Protein AF-A0A814L7H2-F1 (afdb_monomer)

Secondary structure (DSSP, 8-state):
---GGGHHHHHHHHHTSHHHHTT------S----GGGHHHHHHHHH----------HHHHHHHTTTS-HHHHHHHHHHHHHHHHH-TT-SSS-TTGGGGTS----HHHHHHHHT---

Nearest PDB structures (foldseek):
  3e5m-assembly1_A  TM=8.709E-01  e=2.197E-03  Homo sapiens
  2wmd-assembly1_A-2  TM=8.587E-01  e=2.061E-03  Homo sapiens
  2exx-assembly1_B  TM=8.496E-01  e=4.167E-03  Homo sapiens
  3dxf-assembly1_A  TM=8.361E-01  e=4.442E-03  Homo sapiens
  2vrb-assembly1_A-2  TM=7.418E-01  e=1.939E-01  Citrobacter sp. MY-5

pLDDT: mean 95.03, std 2.92, range [75.75, 97.94]

Sequence (117 aa):
MVDIEDTGPVVSKILEDPEKYVGKDICICGEAIRFGDIPKVFTKVTGVPATAKTLTEEEFRSRIQFLPKIAQDEIISMFKWFEEYGYYGKDKDWTSGQKLTALNTFEQWLKKTGWKG

Foldseek 3Di:
DFDPVLVVLLVVLCVVPVVVCPPHDAAHDLDDDDQQCVQVLVCVQQVDRDGDDDDDLVRVCVVVVVDDPVVSVVVVVQVVCCVVANDVGVPDDNCRSVVRDNTDDPNRVCNVVVDDD

Radius of gyration: 16.93 Å; Cα contacts (8 Å, |Δi|>4): 109; chains: 1; bounding box: 41×28×46 Å

Structure (mmCIF, N/CA/C/O backbone):
data_AF-A0A814L7H2-F1
#
_entry.id   AF-A0A814L7H2-F1
#
loop_
_atom_site.group_PDB
_atom_site.id
_atom_site.type_symbol
_atom_site.label_atom_id
_atom_site.label_alt_id
_atom_site.label_comp_id
_atom_site.label_asym_id
_atom_site.label_entity_id
_atom_site.label_seq_id
_atom_site.pdbx_PDB_ins_code
_atom_site.Cartn_x
_atom_site.Cartn_y
_atom_site.Cartn_z
_atom_site.occupancy
_atom_site.B_iso_or_equiv
_atom_site.auth_seq_id
_atom_site.auth_comp_id
_atom_site.auth_asym_id
_atom_site.auth_atom_id
_atom_site.pdbx_PDB_model_num
ATOM 1 N N . MET A 1 1 ? -1.324 1.795 0.091 1.00 89.25 1 MET A N 1
ATOM 2 C CA . MET A 1 1 ? -0.345 0.754 0.473 1.00 89.25 1 MET A CA 1
ATOM 3 C C . MET A 1 1 ? -0.484 0.482 1.958 1.00 89.25 1 MET A C 1
ATOM 5 O O . MET A 1 1 ? -0.902 1.374 2.692 1.00 89.25 1 MET A O 1
ATOM 9 N N . VAL A 1 2 ? -0.173 -0.736 2.389 1.00 93.75 2 VAL A N 1
ATOM 10 C CA . VAL A 1 2 ? -0.288 -1.165 3.786 1.00 93.75 2 VAL A CA 1
ATOM 11 C C . VAL A 1 2 ? 0.921 -2.024 4.156 1.00 93.75 2 VAL A C 1
ATOM 13 O O . VAL A 1 2 ? 1.303 -2.891 3.371 1.00 93.75 2 VAL A O 1
ATOM 16 N N . ASP A 1 3 ? 1.532 -1.761 5.315 1.00 96.00 3 ASP A N 1
ATOM 17 C CA . ASP A 1 3 ? 2.449 -2.701 5.968 1.00 96.00 3 ASP A CA 1
ATOM 18 C C . ASP A 1 3 ? 1.600 -3.767 6.664 1.00 96.00 3 ASP A C 1
ATOM 20 O O . ASP A 1 3 ? 0.709 -3.454 7.454 1.00 96.00 3 ASP A O 1
ATOM 24 N N . ILE A 1 4 ? 1.857 -5.036 6.352 1.00 95.31 4 ILE A N 1
ATOM 25 C CA . ILE A 1 4 ? 1.076 -6.149 6.889 1.00 95.31 4 ILE A CA 1
ATOM 26 C C . ILE A 1 4 ? 1.100 -6.179 8.423 1.00 95.31 4 ILE A C 1
ATOM 28 O O . ILE A 1 4 ? 0.090 -6.531 9.035 1.00 95.31 4 ILE A O 1
ATOM 32 N N . GLU A 1 5 ? 2.202 -5.741 9.043 1.00 96.19 5 GLU A N 1
ATOM 33 C CA . GLU A 1 5 ? 2.345 -5.704 10.500 1.00 96.19 5 GLU A CA 1
ATOM 34 C C . GLU A 1 5 ? 1.420 -4.681 11.172 1.00 96.19 5 GLU A C 1
ATOM 36 O O . GLU A 1 5 ? 1.090 -4.844 12.346 1.00 96.19 5 GLU A O 1
ATOM 41 N N . ASP A 1 6 ? 0.927 -3.680 10.440 1.00 96.62 6 ASP A N 1
ATOM 42 C CA . ASP A 1 6 ? -0.002 -2.690 10.991 1.00 96.62 6 ASP A CA 1
ATOM 43 C C . ASP A 1 6 ? -1.434 -3.233 11.137 1.00 96.62 6 ASP A C 1
ATOM 45 O O . ASP A 1 6 ? -2.254 -2.669 11.868 1.00 96.62 6 ASP A O 1
ATOM 49 N N . THR A 1 7 ? -1.748 -4.355 10.480 1.00 95.62 7 THR A N 1
ATOM 50 C CA . THR A 1 7 ? -3.080 -4.976 10.544 1.00 95.62 7 THR A CA 1
ATOM 51 C C . THR A 1 7 ? -3.425 -5.405 11.970 1.00 95.62 7 THR A C 1
ATOM 53 O O . THR A 1 7 ? -4.536 -5.165 12.439 1.00 95.62 7 THR A O 1
ATOM 56 N N . GLY A 1 8 ? -2.466 -6.005 12.683 1.00 96.31 8 GLY A N 1
ATOM 57 C CA . GLY A 1 8 ? -2.657 -6.484 14.055 1.00 96.31 8 GLY A CA 1
ATOM 58 C C . GLY A 1 8 ? -3.065 -5.368 15.027 1.00 96.31 8 GLY A C 1
ATOM 59 O O . GLY A 1 8 ? -4.117 -5.483 15.659 1.00 96.31 8 GLY A O 1
ATOM 60 N N . PRO A 1 9 ? -2.300 -4.265 15.120 1.00 96.31 9 PRO A N 1
ATOM 61 C CA . PRO A 1 9 ? -2.662 -3.099 15.922 1.00 96.31 9 PRO A CA 1
ATOM 62 C C . PRO A 1 9 ? -4.044 -2.513 1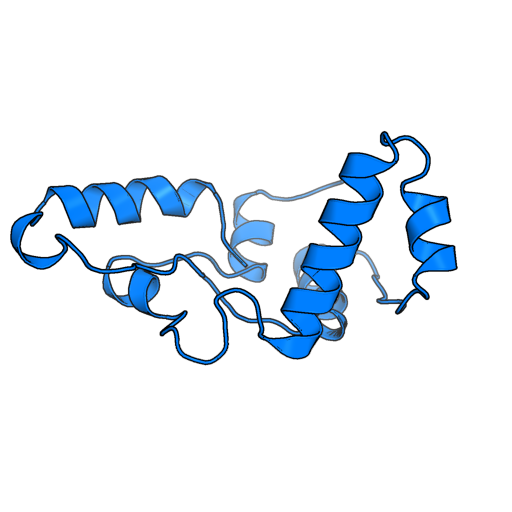5.600 1.00 96.31 9 PRO A C 1
ATOM 64 O O . PRO A 1 9 ? -4.790 -2.191 16.526 1.00 96.31 9 PRO A O 1
ATOM 67 N N . VAL A 1 10 ? -4.430 -2.415 14.320 1.00 96.75 10 VAL A N 1
ATOM 68 C CA . VAL A 1 10 ? -5.776 -1.939 13.941 1.00 96.75 10 VAL A CA 1
ATOM 69 C C . VAL A 1 10 ? -6.861 -2.874 14.469 1.00 96.75 10 VAL A C 1
ATOM 71 O O . VAL A 1 10 ? -7.818 -2.413 15.089 1.00 96.75 10 VAL A O 1
ATOM 74 N N . VAL A 1 11 ? -6.709 -4.185 14.263 1.00 96.69 11 VAL A N 1
ATOM 75 C CA . VAL A 1 11 ? -7.672 -5.182 14.753 1.00 96.69 11 VAL A CA 1
ATOM 76 C C . VAL A 1 11 ? -7.760 -5.144 16.279 1.00 96.69 11 VAL A C 1
ATOM 78 O O . VAL A 1 11 ? -8.862 -5.141 16.820 1.00 96.69 11 VAL A O 1
ATOM 81 N N . SER A 1 12 ? -6.629 -5.022 16.979 1.00 97.19 12 SER A N 1
ATOM 82 C CA . SER A 1 12 ? -6.608 -4.861 18.438 1.00 97.19 12 SER A CA 1
ATOM 83 C C . SER A 1 12 ? -7.438 -3.654 18.884 1.00 97.19 12 SER A C 1
ATOM 85 O O . SER A 1 12 ? -8.238 -3.772 19.806 1.00 97.19 12 SER A O 1
ATOM 87 N N . LYS A 1 13 ? -7.314 -2.508 18.199 1.00 96.75 13 LYS A N 1
ATOM 88 C CA . LYS A 1 13 ? -8.090 -1.296 18.511 1.00 96.75 13 LYS A CA 1
ATOM 89 C C . LYS A 1 13 ? -9.584 -1.435 18.242 1.00 96.75 13 LYS A C 1
ATOM 91 O O . LYS A 1 13 ? -10.379 -0.817 18.943 1.00 96.75 13 LYS A O 1
ATOM 96 N N . ILE A 1 14 ? -9.968 -2.240 17.255 1.00 96.75 14 ILE A N 1
ATOM 97 C CA . ILE A 1 14 ? -11.375 -2.572 17.001 1.00 96.75 14 ILE A CA 1
ATOM 98 C C . ILE A 1 14 ? -11.932 -3.437 18.139 1.00 96.75 14 ILE A C 1
ATOM 100 O O . ILE A 1 14 ? -13.043 -3.198 18.601 1.00 96.75 14 ILE A O 1
ATOM 104 N N . LEU A 1 15 ? -11.155 -4.414 18.613 1.00 97.19 15 LEU A N 1
ATOM 105 C CA . LEU A 1 15 ? -11.566 -5.336 19.676 1.00 97.19 15 LEU A CA 1
ATOM 106 C C . LEU A 1 15 ? -11.623 -4.692 21.070 1.00 97.19 15 LEU A C 1
ATOM 108 O O . LEU A 1 15 ? -12.343 -5.193 21.927 1.00 97.19 15 LEU A O 1
ATOM 112 N N . GLU A 1 16 ? -10.897 -3.595 21.302 1.00 97.44 16 GLU A N 1
ATOM 113 C CA . GLU A 1 16 ? -10.993 -2.797 22.537 1.00 97.44 16 GLU A CA 1
ATOM 114 C C . GLU A 1 16 ? -12.358 -2.091 22.690 1.00 97.44 16 GLU A C 1
ATOM 116 O O . GLU A 1 16 ? -12.771 -1.814 23.813 1.00 97.44 16 GLU A O 1
ATOM 121 N N . ASP A 1 17 ? -13.059 -1.805 21.586 1.00 95.38 17 ASP A N 1
ATOM 122 C CA . ASP A 1 17 ? -14.359 -1.112 21.572 1.00 95.38 17 ASP A CA 1
ATOM 123 C C . ASP A 1 17 ? -15.246 -1.618 20.409 1.00 95.38 17 ASP A C 1
ATOM 125 O O . ASP A 1 17 ? -15.504 -0.901 19.436 1.00 95.38 17 ASP A O 1
ATOM 129 N N . PRO A 1 18 ? -15.691 -2.888 20.449 1.00 94.88 18 PRO A N 1
ATOM 130 C CA . PRO A 1 18 ? -16.350 -3.528 19.313 1.00 94.88 18 PRO A CA 1
ATOM 131 C C . PRO A 1 18 ? -17.701 -2.887 18.973 1.00 94.88 18 PRO A C 1
ATOM 133 O O . PRO A 1 18 ? -18.060 -2.813 17.797 1.00 94.88 18 PRO A O 1
ATOM 136 N N . GLU A 1 19 ? -18.433 -2.372 19.967 1.00 97.12 19 GLU A N 1
ATOM 137 C CA . GLU A 1 19 ? -19.724 -1.699 19.762 1.00 97.12 19 GLU A CA 1
ATOM 138 C C . GLU A 1 19 ? -19.582 -0.452 18.883 1.00 97.12 19 GLU A C 1
ATOM 140 O O . GLU A 1 19 ? -20.427 -0.187 18.026 1.00 97.12 19 GLU A O 1
ATOM 145 N N . LYS A 1 20 ? -18.475 0.286 19.022 1.00 96.00 20 LYS A N 1
ATOM 146 C CA . LYS A 1 20 ? -18.193 1.457 18.189 1.00 96.00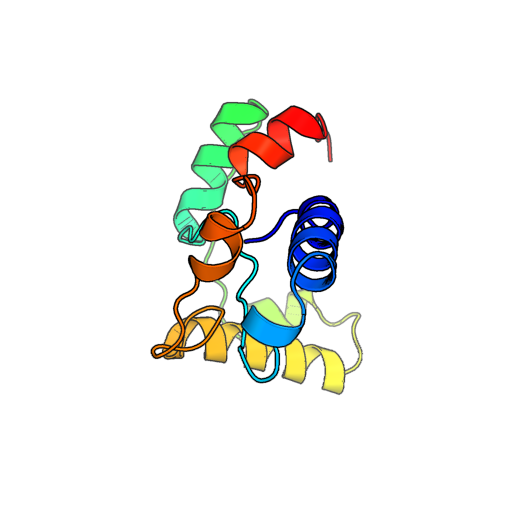 20 LYS A CA 1
ATOM 147 C C . LYS A 1 20 ? -17.918 1.109 16.729 1.00 96.00 20 LYS A C 1
ATOM 149 O O . LYS A 1 20 ? -18.132 1.970 15.867 1.00 96.00 20 LYS A O 1
ATOM 154 N N . TYR A 1 21 ? -17.410 -0.085 16.433 1.00 95.44 21 TYR A N 1
ATOM 155 C CA . TYR A 1 21 ? -16.926 -0.446 15.095 1.00 95.44 21 TYR A CA 1
ATOM 156 C C . TYR A 1 21 ? -17.769 -1.505 14.382 1.00 95.44 21 TYR A C 1
ATOM 158 O O . TYR A 1 21 ? -17.568 -1.718 13.186 1.00 95.44 21 TYR A O 1
ATOM 166 N N . VAL A 1 22 ? -18.730 -2.136 15.061 1.00 96.25 22 VAL A N 1
ATOM 167 C CA . VAL A 1 22 ? -19.622 -3.117 14.436 1.00 96.25 22 VAL A CA 1
ATOM 168 C C . VAL A 1 22 ? -20.330 -2.512 13.215 1.00 96.25 22 VAL A C 1
ATOM 170 O O . VAL A 1 22 ? -20.832 -1.388 13.251 1.00 96.25 22 VAL A O 1
ATOM 173 N N . GLY A 1 23 ? -20.319 -3.244 12.099 1.00 95.38 23 GLY A N 1
ATOM 174 C CA . GLY A 1 23 ? -20.919 -2.805 10.834 1.00 95.38 23 GLY A CA 1
ATOM 175 C C . GLY A 1 23 ? -20.175 -1.679 10.101 1.00 95.38 23 GLY A C 1
ATOM 176 O O . GLY A 1 23 ? -20.686 -1.198 9.092 1.00 95.38 23 GLY A O 1
ATOM 177 N N . LYS A 1 24 ? -18.996 -1.246 10.572 1.00 94.19 24 LYS A N 1
ATOM 178 C CA . LYS A 1 24 ? -18.164 -0.252 9.878 1.00 94.19 24 LYS A CA 1
ATOM 179 C C . LYS A 1 24 ? -17.072 -0.917 9.050 1.00 94.19 24 LYS A C 1
ATOM 181 O O . LYS A 1 24 ? -16.380 -1.815 9.521 1.00 94.19 24 LYS A O 1
ATOM 186 N N . ASP A 1 25 ? -16.842 -0.367 7.865 1.00 93.31 25 ASP A N 1
ATOM 187 C CA . ASP A 1 25 ? -15.675 -0.687 7.051 1.00 93.31 25 ASP A CA 1
ATOM 188 C C . ASP A 1 25 ? -14.489 0.187 7.472 1.00 93.31 25 ASP A C 1
ATOM 190 O O . ASP A 1 25 ? -14.527 1.411 7.327 1.00 93.31 25 ASP A O 1
ATOM 194 N N . ILE A 1 26 ? -13.418 -0.436 7.967 1.00 95.00 26 ILE A N 1
ATOM 195 C CA . ILE A 1 26 ? -12.166 0.251 8.305 1.00 95.00 26 ILE A CA 1
ATOM 196 C C . ILE A 1 26 ? -11.112 -0.087 7.252 1.00 95.00 26 ILE A C 1
ATOM 198 O O . ILE A 1 26 ? -10.701 -1.235 7.096 1.00 95.00 26 ILE A O 1
ATOM 202 N N . CYS A 1 27 ? -10.666 0.932 6.525 1.00 94.88 27 CYS A N 1
ATOM 203 C CA . CYS A 1 27 ? -9.653 0.819 5.485 1.00 94.88 27 CYS A CA 1
ATOM 204 C C . CYS A 1 27 ? -8.258 0.974 6.100 1.00 94.88 27 CYS A C 1
ATOM 206 O O . CYS A 1 27 ? -7.938 2.013 6.681 1.00 94.88 27 CYS A O 1
ATOM 208 N N . ILE A 1 28 ? -7.410 -0.044 5.956 1.00 95.31 28 ILE A N 1
ATOM 209 C CA . ILE A 1 28 ? -6.042 -0.041 6.486 1.00 95.31 28 ILE A CA 1
ATOM 210 C C . ILE A 1 28 ? -5.089 0.418 5.381 1.00 95.31 28 ILE A C 1
ATOM 212 O O . ILE A 1 28 ? -4.828 -0.300 4.417 1.00 95.31 28 ILE A O 1
ATOM 216 N N . CYS A 1 29 ? -4.610 1.655 5.476 1.00 95.12 29 CYS A N 1
ATOM 217 C CA . CYS A 1 29 ? -3.745 2.260 4.470 1.00 95.12 29 CYS A CA 1
ATOM 218 C C . CYS A 1 29 ? -2.781 3.242 5.130 1.00 95.12 29 CYS A C 1
ATOM 220 O O . CYS A 1 29 ? -3.207 4.272 5.654 1.00 95.12 29 CYS A O 1
ATOM 222 N N . GLY A 1 30 ? -1.483 2.955 5.082 1.00 95.00 30 GLY A N 1
ATOM 223 C CA . GLY A 1 30 ? -0.468 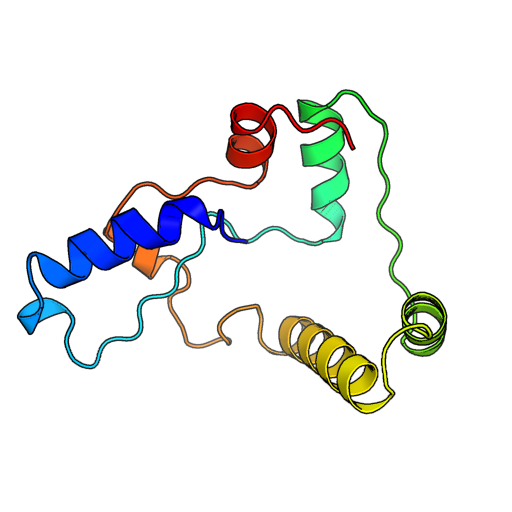3.889 5.567 1.00 95.00 30 GLY A CA 1
ATOM 224 C C . GLY A 1 30 ? -0.337 5.112 4.670 1.00 95.00 30 GLY A C 1
ATOM 225 O O . GLY A 1 30 ? -0.207 6.232 5.150 1.00 95.00 30 GLY A O 1
ATOM 226 N N . GLU A 1 31 ? -0.464 4.917 3.357 1.00 94.56 31 GLU A N 1
ATOM 227 C CA . GLU A 1 31 ? -0.440 6.009 2.387 1.00 94.56 31 GLU A CA 1
ATOM 228 C C . GLU A 1 31 ? -1.046 5.628 1.033 1.00 94.56 31 GLU A C 1
ATOM 230 O O . GLU A 1 31 ? -1.042 4.461 0.622 1.00 94.56 31 GLU A O 1
ATOM 235 N N . ALA A 1 32 ? -1.498 6.643 0.298 1.00 91.75 32 ALA A N 1
ATOM 236 C CA . ALA A 1 32 ? -1.832 6.554 -1.116 1.00 91.75 32 ALA A CA 1
ATOM 237 C C . ALA A 1 32 ? -0.725 7.227 -1.942 1.00 91.75 32 ALA A C 1
ATOM 239 O O . ALA A 1 32 ? -0.591 8.449 -1.940 1.00 91.75 32 ALA A O 1
ATOM 240 N N . ILE A 1 33 ? 0.063 6.423 -2.656 1.00 93.00 33 ILE A N 1
ATOM 241 C CA . ILE A 1 33 ? 1.152 6.883 -3.523 1.00 93.00 33 ILE A CA 1
ATOM 242 C C . ILE A 1 33 ? 0.851 6.512 -4.976 1.00 93.00 33 ILE A C 1
ATOM 244 O O . ILE A 1 33 ? 0.307 5.443 -5.259 1.00 93.00 33 ILE A O 1
ATOM 248 N N . ARG A 1 34 ? 1.207 7.391 -5.918 1.00 92.00 34 ARG A N 1
ATOM 249 C CA . ARG A 1 34 ? 1.139 7.072 -7.349 1.00 92.00 34 ARG A CA 1
ATOM 250 C C . ARG A 1 34 ? 2.244 6.079 -7.696 1.00 92.00 34 ARG A C 1
ATOM 252 O O . ARG A 1 34 ? 3.389 6.274 -7.296 1.00 92.00 34 ARG A O 1
ATOM 259 N N . PHE A 1 35 ? 1.944 5.073 -8.518 1.00 92.00 35 PHE A N 1
ATOM 260 C CA . PHE A 1 35 ? 2.938 4.069 -8.928 1.00 92.00 35 PHE A CA 1
ATOM 261 C C . PHE A 1 35 ? 4.220 4.684 -9.518 1.00 92.00 35 PHE A C 1
ATOM 263 O O . PHE A 1 35 ? 5.313 4.200 -9.243 1.00 92.00 35 PHE A O 1
ATOM 270 N N . GLY A 1 36 ? 4.110 5.793 -10.261 1.00 94.38 36 GLY A N 1
ATOM 271 C CA . GLY A 1 36 ? 5.264 6.511 -10.819 1.00 94.38 36 GLY A CA 1
ATOM 272 C C . GLY A 1 36 ? 6.176 7.193 -9.787 1.00 94.38 36 GLY A C 1
ATOM 273 O O . GLY A 1 36 ? 7.314 7.522 -10.114 1.00 94.38 36 GLY A O 1
ATOM 274 N N . ASP A 1 37 ? 5.713 7.390 -8.550 1.00 95.75 37 ASP A N 1
ATOM 275 C CA . ASP A 1 37 ? 6.490 8.005 -7.467 1.00 95.75 37 ASP A CA 1
ATOM 276 C C . ASP A 1 37 ? 7.168 6.968 -6.553 1.00 95.75 37 ASP A C 1
ATOM 278 O O . ASP A 1 37 ? 8.133 7.304 -5.864 1.00 95.75 37 ASP A O 1
ATOM 282 N N . ILE A 1 38 ? 6.747 5.697 -6.604 1.00 96.50 38 ILE A N 1
ATOM 283 C CA . ILE A 1 38 ? 7.370 4.585 -5.862 1.00 96.50 38 ILE A CA 1
ATOM 284 C C . ILE A 1 38 ? 8.893 4.512 -6.095 1.00 96.50 38 ILE A C 1
ATOM 286 O O . ILE A 1 38 ? 9.628 4.430 -5.106 1.00 96.50 38 ILE A O 1
ATOM 290 N N . PRO A 1 39 ? 9.420 4.616 -7.339 1.00 97.31 39 PRO A N 1
ATOM 291 C CA . PRO A 1 39 ? 10.863 4.566 -7.572 1.00 97.31 39 PRO A CA 1
ATOM 292 C C . PRO A 1 39 ? 11.645 5.682 -6.872 1.00 97.31 39 PRO A C 1
ATOM 294 O O . PRO A 1 39 ? 12.793 5.469 -6.484 1.00 97.31 39 PRO A O 1
ATOM 297 N N . LYS A 1 40 ? 11.038 6.863 -6.673 1.00 97.44 40 LYS A N 1
ATOM 298 C CA . LYS A 1 40 ? 11.684 7.992 -5.984 1.00 97.44 40 LYS A CA 1
ATOM 299 C C . LYS A 1 40 ? 11.886 7.674 -4.507 1.00 97.44 40 LYS A C 1
ATOM 301 O O . LYS A 1 40 ? 12.987 7.847 -3.991 1.00 97.44 40 LYS A O 1
ATOM 306 N N . VAL A 1 41 ? 10.840 7.174 -3.843 1.00 97.44 41 VAL A N 1
ATOM 307 C CA . VAL A 1 41 ? 10.898 6.769 -2.429 1.00 97.44 41 VAL A CA 1
ATOM 308 C C . VAL A 1 41 ? 11.875 5.611 -2.249 1.00 97.44 41 VAL A C 1
ATOM 310 O O . VAL A 1 41 ? 12.731 5.649 -1.368 1.00 97.44 41 VAL A O 1
ATOM 313 N N . PHE A 1 42 ? 11.807 4.623 -3.138 1.00 97.12 42 PHE A N 1
ATOM 314 C CA . PHE A 1 42 ? 12.703 3.477 -3.120 1.00 97.12 42 PHE A CA 1
ATOM 315 C C . PHE A 1 42 ? 14.174 3.888 -3.272 1.00 97.12 42 PHE A C 1
ATOM 317 O O . PHE A 1 42 ? 15.001 3.519 -2.437 1.00 97.12 42 PHE A O 1
ATOM 324 N N . THR A 1 43 ? 14.495 4.708 -4.280 1.00 97.00 43 THR A N 1
ATOM 325 C CA . THR A 1 43 ? 15.862 5.208 -4.516 1.00 97.00 43 THR A CA 1
ATOM 326 C C . THR A 1 43 ? 16.358 6.028 -3.327 1.00 97.00 43 THR A C 1
ATOM 328 O O . THR A 1 43 ? 17.496 5.866 -2.899 1.00 97.00 43 THR A O 1
ATOM 331 N N . LYS A 1 44 ? 15.497 6.874 -2.745 1.00 96.81 44 LYS A N 1
ATOM 332 C CA . LYS A 1 44 ? 15.826 7.691 -1.568 1.00 96.81 44 LYS A CA 1
ATOM 333 C C . LYS A 1 44 ? 16.243 6.843 -0.363 1.00 96.81 44 LYS A C 1
ATOM 335 O O . LYS A 1 44 ? 17.169 7.230 0.342 1.00 96.81 44 LYS A O 1
ATOM 340 N N . VAL A 1 45 ? 15.553 5.733 -0.094 1.00 97.19 45 VAL A N 1
ATOM 341 C CA . VAL A 1 45 ? 15.824 4.901 1.093 1.00 97.19 45 VAL A CA 1
ATOM 342 C C . VAL A 1 45 ? 16.966 3.919 0.860 1.00 97.19 45 VAL A C 1
ATOM 344 O O . VAL A 1 45 ? 17.804 3.740 1.737 1.00 97.19 45 VAL A O 1
ATOM 347 N N . THR A 1 46 ? 16.998 3.277 -0.307 1.00 95.62 46 THR A N 1
ATOM 348 C CA . THR A 1 46 ? 17.936 2.178 -0.589 1.00 95.62 46 THR A CA 1
ATOM 349 C C . THR A 1 46 ? 19.241 2.648 -1.232 1.00 95.62 46 THR A C 1
ATOM 351 O O . THR A 1 46 ? 20.228 1.920 -1.216 1.00 95.62 46 THR A O 1
ATOM 354 N N . GLY A 1 47 ? 19.250 3.837 -1.843 1.00 95.19 47 GLY A N 1
ATOM 355 C CA . GLY A 1 47 ? 20.335 4.301 -2.709 1.00 95.19 47 GLY A CA 1
ATOM 356 C C . GLY A 1 47 ? 20.396 3.597 -4.071 1.00 95.19 47 GLY A C 1
ATOM 357 O O . GLY A 1 47 ? 21.240 3.952 -4.891 1.00 95.19 47 GLY A O 1
ATOM 358 N N . VAL A 1 48 ? 19.516 2.625 -4.340 1.00 94.12 48 VAL A N 1
ATOM 359 C CA . VAL A 1 48 ? 19.480 1.871 -5.599 1.00 94.12 48 VAL A CA 1
ATOM 360 C C . VAL A 1 48 ? 18.621 2.625 -6.619 1.00 94.12 48 VAL A C 1
ATOM 362 O O . VAL A 1 48 ? 17.431 2.826 -6.364 1.00 94.12 48 VAL A O 1
ATOM 365 N N . PRO A 1 49 ? 19.173 3.032 -7.779 1.00 95.50 49 PRO A N 1
ATOM 366 C CA . PRO A 1 49 ? 18.399 3.716 -8.809 1.00 95.50 49 PRO A CA 1
ATOM 367 C C . PRO A 1 49 ? 17.246 2.850 -9.323 1.00 95.50 49 PRO A C 1
ATOM 369 O O . PRO A 1 49 ? 17.458 1.729 -9.786 1.00 95.50 49 PRO A O 1
ATOM 372 N N . ALA A 1 50 ? 16.030 3.392 -9.288 1.00 95.88 50 ALA A N 1
ATOM 373 C CA . ALA A 1 50 ? 14.831 2.724 -9.782 1.00 95.88 50 ALA A CA 1
ATOM 374 C C . ALA A 1 50 ? 14.054 3.605 -10.770 1.00 95.88 50 ALA A C 1
ATOM 376 O O . ALA A 1 50 ? 14.067 4.834 -10.691 1.00 95.88 50 ALA A O 1
ATOM 377 N N . THR A 1 51 ? 13.321 2.964 -11.684 1.00 96.00 51 THR A N 1
ATOM 378 C CA . THR A 1 51 ? 12.417 3.628 -12.636 1.00 96.00 51 THR A CA 1
ATOM 379 C C . THR A 1 51 ? 11.073 2.907 -12.685 1.00 96.00 51 THR A C 1
ATOM 381 O O . THR A 1 51 ? 10.980 1.729 -12.345 1.00 96.00 51 THR A O 1
ATOM 384 N N . ALA A 1 52 ? 10.022 3.618 -13.094 1.00 95.12 52 ALA A N 1
ATOM 385 C CA . ALA A 1 52 ? 8.709 3.040 -13.358 1.00 95.12 52 ALA A CA 1
ATOM 386 C C . ALA A 1 52 ? 8.457 3.024 -14.870 1.00 95.12 52 ALA A C 1
ATOM 388 O O . ALA A 1 52 ? 8.668 4.032 -15.544 1.00 95.12 52 ALA A O 1
ATOM 389 N N . LYS A 1 53 ? 7.974 1.891 -15.387 1.00 94.88 53 LYS A N 1
ATOM 390 C CA . LYS A 1 53 ? 7.475 1.746 -16.759 1.00 94.88 53 LYS A CA 1
ATOM 391 C C . LYS A 1 53 ? 6.023 1.278 -16.697 1.00 94.88 53 LYS A C 1
ATOM 393 O O . LYS A 1 53 ? 5.747 0.235 -16.109 1.00 94.88 53 LYS A O 1
ATOM 398 N N . THR A 1 54 ? 5.118 2.018 -17.333 1.00 94.19 54 THR A N 1
ATOM 399 C CA . THR A 1 54 ? 3.749 1.545 -17.582 1.00 94.19 54 THR A CA 1
ATOM 400 C C . THR A 1 54 ? 3.786 0.457 -18.650 1.00 94.19 54 THR A C 1
ATOM 402 O O . THR A 1 54 ? 4.434 0.631 -19.682 1.00 94.19 54 THR A O 1
ATOM 405 N N . LEU A 1 55 ? 3.114 -0.660 -18.389 1.00 94.94 55 LEU A N 1
ATOM 406 C CA . LEU A 1 55 ? 3.020 -1.789 -19.310 1.00 94.94 55 LEU A CA 1
ATOM 407 C C . LEU A 1 55 ? 1.632 -1.833 -19.941 1.00 94.94 55 LEU A C 1
ATOM 409 O O . LEU A 1 55 ? 0.644 -1.509 -19.282 1.00 94.94 55 LEU A O 1
ATOM 413 N N . THR A 1 56 ? 1.553 -2.274 -21.194 1.00 96.44 56 THR A N 1
ATOM 414 C CA . THR A 1 56 ? 0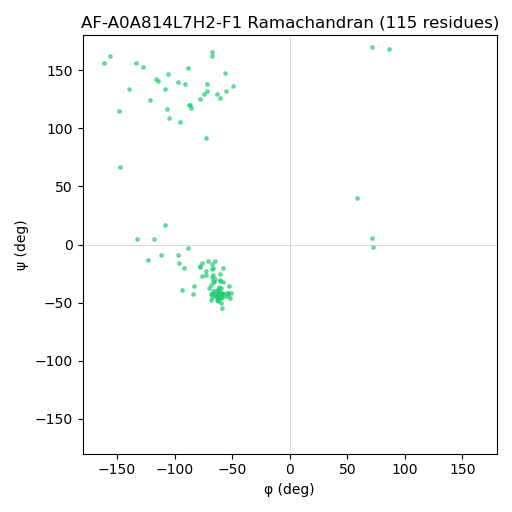.270 -2.684 -21.775 1.00 96.44 56 THR A CA 1
ATOM 415 C C . THR A 1 56 ? -0.234 -3.956 -21.091 1.00 96.44 56 THR A C 1
ATOM 417 O O . THR A 1 56 ? 0.532 -4.686 -20.456 1.00 96.44 56 THR A O 1
ATOM 420 N N . GLU A 1 57 ? -1.525 -4.264 -21.235 1.00 95.44 57 GLU A N 1
ATOM 421 C CA . GLU A 1 57 ? -2.069 -5.523 -20.715 1.00 95.44 57 GLU A CA 1
ATOM 422 C C . GLU A 1 57 ? -1.338 -6.739 -21.304 1.00 95.44 57 GLU A C 1
ATOM 424 O O . GLU A 1 57 ? -1.004 -7.664 -20.569 1.00 95.44 57 GLU A O 1
ATOM 429 N N . GLU A 1 58 ? -1.037 -6.727 -22.605 1.00 96.31 58 GLU A N 1
ATOM 430 C CA . GLU A 1 58 ? -0.297 -7.802 -23.275 1.00 96.31 58 GLU A CA 1
ATOM 431 C C . GLU A 1 58 ? 1.123 -7.953 -22.710 1.00 96.31 58 GLU A C 1
ATOM 433 O O . GLU A 1 58 ? 1.541 -9.057 -22.348 1.00 96.31 58 GLU A O 1
ATOM 438 N N . GLU A 1 59 ? 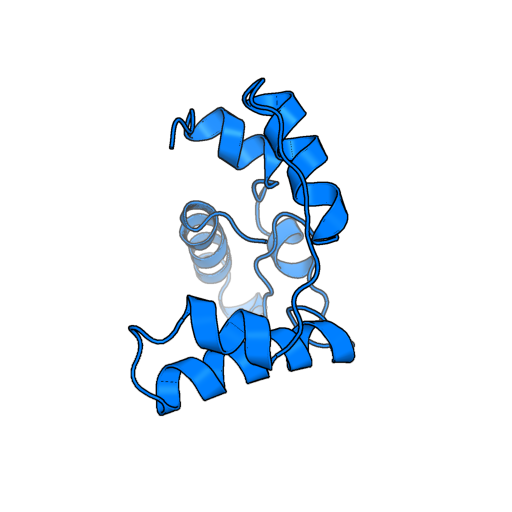1.848 -6.837 -22.556 1.00 97.38 59 GLU A N 1
ATOM 439 C CA . GLU A 1 59 ? 3.174 -6.839 -21.941 1.00 97.38 59 GLU A CA 1
ATOM 440 C C . GLU A 1 59 ? 3.102 -7.385 -20.511 1.00 97.38 59 GLU A C 1
ATOM 442 O O . GLU A 1 59 ? 3.921 -8.224 -20.138 1.00 97.38 59 GLU A O 1
ATOM 447 N N . PHE A 1 60 ? 2.126 -6.960 -19.708 1.00 96.12 60 PHE A N 1
ATOM 448 C CA . PHE A 1 60 ? 1.989 -7.422 -18.331 1.00 96.12 60 PHE A CA 1
ATOM 449 C C . PHE A 1 60 ? 1.611 -8.906 -18.253 1.00 96.12 60 PHE A C 1
ATOM 451 O O . PHE A 1 60 ? 2.253 -9.643 -17.506 1.00 96.12 60 PHE A O 1
ATOM 458 N N . ARG A 1 61 ? 0.679 -9.385 -19.093 1.00 96.75 61 ARG A N 1
ATOM 459 C CA . ARG A 1 61 ? 0.340 -10.816 -19.229 1.00 96.75 61 ARG A CA 1
ATOM 460 C C . ARG A 1 61 ? 1.572 -11.661 -19.519 1.00 96.75 61 ARG A C 1
ATOM 462 O O . ARG A 1 61 ? 1.781 -12.679 -18.866 1.00 96.75 61 ARG A O 1
ATOM 469 N N . SER A 1 62 ? 2.439 -11.202 -20.423 1.00 96.81 62 SER A N 1
ATOM 470 C CA . SER A 1 62 ? 3.689 -11.905 -20.737 1.00 96.81 62 SER A CA 1
ATOM 471 C C . SER A 1 62 ? 4.624 -12.047 -19.521 1.00 96.81 62 SER A C 1
ATOM 473 O O . SER A 1 62 ? 5.338 -13.045 -19.397 1.00 96.81 62 SER A O 1
ATOM 475 N N . ARG A 1 63 ? 4.598 -11.084 -18.583 1.00 96.38 63 ARG A N 1
ATOM 476 C CA . ARG A 1 63 ? 5.407 -11.099 -17.348 1.00 96.38 63 ARG A CA 1
ATOM 477 C C . ARG A 1 63 ? 4.868 -12.051 -16.291 1.00 96.38 63 ARG A C 1
ATOM 479 O O . ARG A 1 63 ? 5.653 -12.555 -15.497 1.00 96.38 63 ARG A O 1
ATOM 486 N N . ILE A 1 64 ? 3.563 -12.307 -16.296 1.00 97.06 64 ILE A N 1
ATOM 487 C CA . ILE A 1 64 ? 2.886 -13.174 -15.322 1.00 97.06 64 ILE A CA 1
ATOM 488 C C . ILE A 1 64 ? 2.428 -14.510 -15.923 1.00 97.06 64 ILE A C 1
ATOM 490 O O . ILE A 1 64 ? 1.621 -15.214 -15.323 1.00 97.06 64 ILE A O 1
ATOM 494 N N . GLN A 1 65 ? 2.969 -14.893 -17.085 1.00 96.75 65 GLN A N 1
ATOM 495 C CA . GLN A 1 65 ? 2.607 -16.122 -17.809 1.00 96.75 65 GLN A CA 1
ATOM 496 C C . GLN A 1 65 ? 2.813 -17.416 -17.002 1.00 96.75 65 GLN A C 1
ATOM 498 O O . GLN A 1 65 ? 2.224 -18.443 -17.321 1.00 96.75 65 GLN A O 1
ATOM 503 N N . PHE A 1 66 ? 3.644 -17.365 -15.956 1.00 97.19 66 PHE A N 1
ATOM 504 C CA . PHE A 1 66 ? 3.884 -18.477 -15.036 1.00 97.19 66 PHE A CA 1
ATOM 505 C C . PHE A 1 66 ? 2.681 -18.776 -14.124 1.00 97.19 66 PHE A C 1
ATOM 507 O O . PHE A 1 66 ? 2.643 -19.828 -13.490 1.00 97.19 66 PHE A O 1
ATOM 514 N N . LEU A 1 67 ? 1.705 -17.867 -14.040 1.00 97.62 67 LEU A N 1
ATOM 515 C CA . LEU A 1 67 ? 0.466 -18.065 -13.294 1.00 97.62 67 LEU A CA 1
ATOM 516 C C . LEU A 1 67 ? -0.610 -18.731 -14.166 1.00 97.62 67 LEU A C 1
ATOM 518 O O . LEU A 1 67 ? -0.659 -18.494 -15.375 1.00 97.62 67 LEU A O 1
ATOM 522 N N . PRO A 1 68 ? -1.549 -19.492 -13.576 1.00 97.94 68 PRO A N 1
ATOM 523 C CA . PRO A 1 68 ? -2.741 -19.956 -14.281 1.00 97.94 68 PRO A CA 1
ATOM 524 C C . PRO A 1 68 ? -3.539 -18.789 -14.877 1.00 97.94 68 PRO A C 1
ATOM 526 O O . PRO A 1 68 ? -3.620 -17.722 -14.268 1.00 97.94 68 PRO A O 1
ATOM 529 N N . LYS A 1 69 ? -4.198 -19.004 -16.026 1.00 96.31 69 LYS A N 1
ATOM 530 C CA . LYS A 1 69 ? -4.950 -17.951 -16.739 1.00 96.31 69 LYS A CA 1
ATOM 531 C C . LYS A 1 69 ? -5.927 -17.190 -15.835 1.00 96.31 69 LYS A C 1
ATOM 533 O O . LYS A 1 69 ? -5.978 -15.968 -15.905 1.00 96.31 69 LYS A O 1
ATOM 538 N N . ILE A 1 70 ? -6.644 -17.899 -14.961 1.00 97.56 70 ILE A N 1
ATOM 539 C CA . ILE A 1 70 ? -7.592 -17.278 -14.026 1.00 97.56 70 ILE A CA 1
ATOM 540 C C . ILE A 1 70 ? -6.901 -16.274 -13.092 1.00 97.56 70 ILE A C 1
ATOM 542 O O . ILE A 1 70 ? -7.372 -15.157 -12.942 1.00 97.56 70 ILE A O 1
ATOM 546 N N . ALA A 1 71 ? -5.731 -16.612 -12.546 1.00 97.69 71 ALA A N 1
ATOM 547 C CA . ALA A 1 71 ? -4.981 -15.711 -11.675 1.00 97.69 71 ALA A CA 1
ATOM 548 C C . ALA A 1 71 ? -4.425 -14.502 -12.444 1.00 97.69 71 ALA A C 1
ATOM 550 O O . ALA A 1 71 ? -4.390 -13.398 -11.907 1.00 97.69 71 ALA A O 1
ATOM 551 N N . GLN A 1 72 ? -4.029 -14.686 -13.709 1.00 97.69 72 GLN A N 1
ATOM 552 C CA . GLN A 1 72 ? -3.626 -13.563 -14.560 1.00 97.69 72 GLN A CA 1
ATOM 553 C C . GLN A 1 72 ? -4.785 -12.581 -14.779 1.00 97.69 72 GLN A C 1
ATOM 555 O O . GLN A 1 72 ? -4.599 -11.372 -14.642 1.00 97.69 72 GLN A O 1
ATOM 560 N N . ASP A 1 73 ? -5.973 -13.104 -15.098 1.00 97.69 73 ASP A N 1
ATOM 561 C CA . ASP A 1 73 ? -7.181 -12.309 -15.333 1.00 97.69 73 ASP A CA 1
ATOM 562 C C . ASP A 1 73 ? -7.601 -11.529 -14.074 1.00 97.69 73 ASP A C 1
ATOM 564 O O . ASP A 1 73 ? -7.914 -10.340 -14.174 1.00 97.69 73 ASP A O 1
ATOM 568 N N . GLU A 1 74 ? -7.522 -12.147 -12.891 1.00 97.75 74 GLU A N 1
ATOM 569 C CA . GLU A 1 74 ? -7.816 -11.500 -11.602 1.00 97.75 74 GLU A CA 1
ATOM 570 C C . GLU A 1 74 ? -6.844 -10.349 -11.292 1.00 97.75 74 GLU A C 1
ATOM 572 O O . GLU A 1 74 ? -7.269 -9.237 -10.977 1.00 97.75 74 GLU A O 1
ATOM 577 N N . ILE A 1 75 ? -5.530 -10.563 -11.446 1.00 96.88 75 ILE A N 1
ATOM 578 C CA . ILE A 1 75 ? -4.524 -9.520 -11.172 1.00 96.88 75 ILE A CA 1
ATOM 579 C C . ILE A 1 75 ? -4.701 -8.326 -12.121 1.00 96.88 75 ILE A C 1
ATOM 581 O O . ILE A 1 75 ? -4.609 -7.172 -11.700 1.00 96.88 75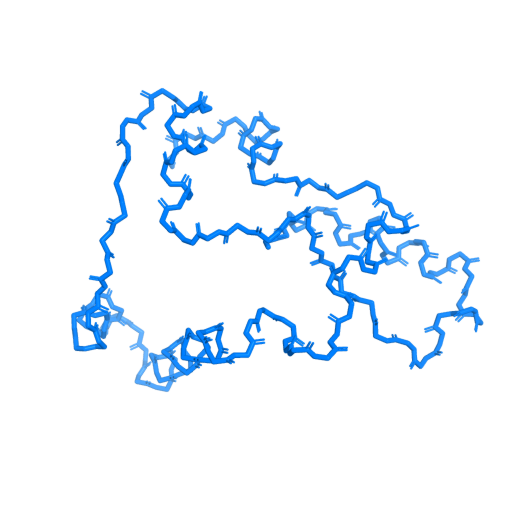 ILE A O 1
ATOM 585 N N . ILE A 1 76 ? -4.965 -8.578 -13.403 1.00 96.75 76 ILE A N 1
ATOM 586 C CA . I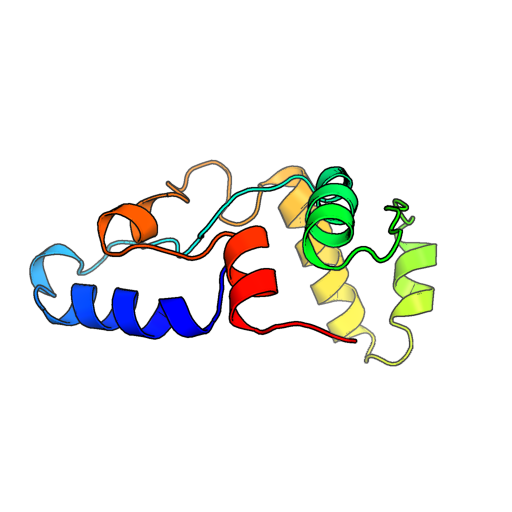LE A 1 76 ? -5.191 -7.511 -14.388 1.00 96.75 76 ILE A CA 1
ATOM 587 C C . ILE A 1 76 ? -6.464 -6.737 -14.064 1.00 96.75 76 ILE A C 1
ATOM 589 O O . ILE A 1 76 ? -6.463 -5.506 -14.114 1.00 96.75 76 ILE A O 1
ATOM 593 N N . SER A 1 77 ? -7.530 -7.444 -13.695 1.00 97.19 77 SER A N 1
ATOM 594 C CA . SER A 1 77 ? -8.790 -6.827 -13.280 1.00 97.19 77 SER A CA 1
ATOM 595 C C . SER A 1 77 ? -8.602 -5.951 -12.042 1.00 97.19 77 SER A C 1
ATOM 597 O O . SER A 1 77 ? -9.123 -4.840 -12.005 1.00 97.19 77 SER A O 1
ATOM 599 N N . MET A 1 78 ? -7.779 -6.379 -11.081 1.00 96.06 78 MET A N 1
ATOM 600 C CA . MET A 1 78 ? -7.424 -5.579 -9.907 1.00 96.06 78 MET A CA 1
ATOM 601 C C . MET A 1 78 ? -6.726 -4.262 -10.289 1.00 96.06 78 MET A C 1
ATOM 603 O O . MET A 1 78 ? -7.094 -3.208 -9.774 1.00 96.06 78 MET A O 1
ATOM 607 N N . PHE A 1 79 ? -5.755 -4.282 -11.211 1.00 94.75 79 PHE A N 1
ATOM 608 C CA . PHE A 1 79 ? -5.089 -3.048 -11.656 1.00 94.75 79 PHE A CA 1
ATOM 609 C C . PHE A 1 79 ? -6.023 -2.113 -12.429 1.00 94.75 79 PHE A C 1
ATOM 611 O O . PHE A 1 79 ? -5.991 -0.907 -12.187 1.00 94.75 79 PHE A O 1
ATOM 618 N N . LYS A 1 80 ? -6.891 -2.653 -13.296 1.00 95.00 80 LYS A N 1
ATOM 619 C CA . LYS A 1 80 ? -7.941 -1.866 -13.967 1.00 95.00 80 LYS A CA 1
ATOM 620 C C . LYS A 1 80 ? -8.889 -1.230 -12.952 1.00 95.00 80 LYS A C 1
ATOM 622 O O . LYS A 1 80 ? -9.230 -0.057 -13.066 1.00 95.00 80 LYS A O 1
ATOM 627 N N . TRP A 1 81 ? -9.259 -1.976 -11.914 1.00 95.38 81 TRP A N 1
ATOM 628 C CA . TRP A 1 81 ? -10.085 -1.453 -10.837 1.00 95.38 81 TRP A CA 1
ATOM 629 C C . TRP A 1 81 ? -9.366 -0.350 -10.044 1.00 95.38 81 TRP A C 1
ATOM 631 O O . TRP A 1 81 ? -9.977 0.672 -9.751 1.00 95.38 81 TRP A O 1
ATOM 641 N N . PHE A 1 82 ? -8.062 -0.475 -9.759 1.00 93.25 82 PHE A N 1
ATOM 642 C CA . PHE A 1 82 ? -7.296 0.613 -9.135 1.00 93.25 82 PHE A CA 1
ATOM 643 C C . PHE A 1 82 ? -7.239 1.873 -10.001 1.00 93.25 82 PHE A C 1
ATOM 645 O O . PHE A 1 82 ? -7.308 2.974 -9.457 1.00 93.25 82 PHE A O 1
ATOM 652 N N . GLU A 1 83 ? -7.110 1.726 -11.319 1.00 91.62 83 GLU A N 1
ATOM 653 C CA . GLU A 1 83 ? -7.107 2.851 -12.256 1.00 91.62 83 GLU A CA 1
ATOM 654 C C . GLU A 1 83 ? -8.457 3.578 -12.266 1.00 91.62 83 GLU A C 1
ATOM 656 O O . GLU A 1 83 ? -8.503 4.807 -12.207 1.00 91.62 83 GLU A O 1
ATOM 661 N N . GLU A 1 84 ? -9.558 2.828 -12.284 1.00 94.00 84 GLU A N 1
ATOM 662 C CA . GLU A 1 84 ? -10.895 3.405 -12.402 1.00 94.00 84 GLU A CA 1
ATOM 663 C C . GLU A 1 84 ? -11.473 3.881 -11.060 1.00 94.00 84 GLU A C 1
ATOM 665 O O . GLU A 1 84 ? -12.164 4.904 -11.018 1.00 94.00 84 GLU A O 1
ATOM 670 N N . TYR A 1 85 ? -11.192 3.170 -9.965 1.00 93.06 85 TYR A N 1
ATOM 671 C CA . TYR A 1 85 ? -11.856 3.330 -8.666 1.00 93.06 85 TYR A CA 1
ATOM 672 C C . TYR A 1 85 ? -10.911 3.636 -7.493 1.00 93.06 85 TYR A C 1
ATOM 674 O O . TYR A 1 85 ? -11.389 4.069 -6.446 1.00 93.06 85 TYR A O 1
ATOM 682 N N . GLY A 1 86 ? -9.591 3.474 -7.646 1.00 90.62 86 GLY A N 1
ATOM 683 C CA . GLY A 1 86 ? -8.625 3.572 -6.541 1.00 90.62 86 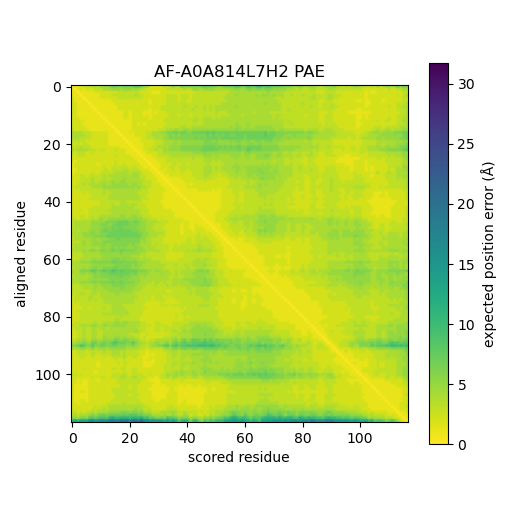GLY A CA 1
ATOM 684 C C . GLY A 1 86 ? -8.706 2.387 -5.567 1.00 90.62 86 GLY A C 1
ATOM 685 O O . GLY A 1 86 ? -9.635 1.604 -5.636 1.00 90.62 86 GLY A O 1
ATOM 686 N N . TYR A 1 87 ? -7.753 2.242 -4.634 1.00 90.56 87 TYR A N 1
ATOM 687 C CA . TYR A 1 87 ? -7.556 1.006 -3.839 1.00 90.56 87 TYR A CA 1
ATOM 688 C C . TYR A 1 87 ? -8.733 0.555 -2.944 1.00 90.56 87 TYR A C 1
ATOM 690 O O . TYR A 1 87 ? -8.842 -0.631 -2.648 1.00 90.56 87 TYR A O 1
ATOM 698 N N . TYR A 1 88 ? -9.614 1.461 -2.509 1.00 91.75 88 TYR A N 1
ATOM 699 C CA . TYR A 1 88 ? -10.804 1.124 -1.703 1.00 91.75 88 TYR A CA 1
ATOM 700 C C . TYR A 1 88 ? -12.130 1.482 -2.390 1.00 91.75 88 TYR A C 1
ATOM 702 O O . TYR A 1 88 ? -13.195 1.323 -1.792 1.00 91.75 88 TYR A O 1
ATOM 710 N N . GLY A 1 89 ? -12.079 1.946 -3.639 1.00 91.00 89 GLY A N 1
ATOM 711 C CA . GLY A 1 89 ? -13.195 2.617 -4.290 1.00 91.00 89 GLY A CA 1
ATOM 712 C C . GLY A 1 89 ? -13.226 4.118 -3.990 1.00 91.00 89 GLY A C 1
ATOM 713 O O . GLY A 1 89 ? -12.528 4.611 -3.102 1.00 91.00 89 GLY A O 1
ATOM 714 N N . LYS A 1 90 ? -14.056 4.850 -4.740 1.00 88.25 90 LYS A N 1
ATOM 715 C CA . LYS A 1 90 ? -14.144 6.320 -4.673 1.00 88.25 90 LYS A CA 1
ATOM 716 C C . LYS A 1 90 ? -14.828 6.834 -3.406 1.00 88.25 90 LYS A C 1
ATOM 718 O O . LYS A 1 90 ? -14.540 7.945 -2.975 1.00 88.25 90 LYS A O 1
ATOM 723 N N . ASP A 1 91 ? -15.697 6.021 -2.814 1.00 89.44 91 ASP A N 1
ATOM 724 C CA . ASP A 1 91 ? -16.598 6.457 -1.742 1.00 89.44 91 ASP A CA 1
ATOM 725 C C . ASP A 1 91 ? -16.070 6.147 -0.332 1.00 89.44 91 ASP A C 1
ATOM 727 O O . ASP A 1 91 ? -16.642 6.599 0.660 1.00 89.44 91 ASP A O 1
ATOM 731 N N . LYS A 1 92 ? -14.985 5.367 -0.214 1.00 89.75 92 LYS A N 1
ATOM 732 C CA . LYS A 1 92 ? -14.449 4.951 1.088 1.00 89.75 92 LYS A CA 1
ATOM 733 C C . LYS A 1 92 ? -13.402 5.925 1.622 1.00 89.75 92 LYS A C 1
ATOM 735 O O . LYS A 1 92 ? -12.483 6.341 0.917 1.00 89.75 92 LYS A O 1
ATOM 740 N N . ASP A 1 93 ? -13.481 6.199 2.924 1.00 92.69 93 ASP A N 1
ATOM 741 C CA . ASP A 1 93 ? -12.418 6.885 3.658 1.00 92.69 93 ASP A CA 1
ATOM 742 C C . ASP A 1 93 ? -11.221 5.944 3.857 1.00 92.69 93 ASP A C 1
ATOM 744 O O . ASP A 1 93 ? -11.130 5.203 4.844 1.00 92.69 93 ASP A O 1
ATOM 748 N N . TRP A 1 94 ? -10.275 5.994 2.920 1.00 92.19 94 TRP A N 1
ATOM 749 C CA . TRP A 1 94 ? -9.053 5.193 2.976 1.00 92.19 94 TRP A CA 1
ATOM 750 C C . TRP A 1 94 ? -8.136 5.552 4.159 1.00 92.19 94 TRP A C 1
ATOM 752 O O . TRP A 1 94 ? -7.250 4.765 4.486 1.00 92.19 94 TRP A O 1
ATOM 762 N N . THR A 1 95 ? -8.354 6.696 4.824 1.00 93.31 95 THR A N 1
ATOM 763 C CA . THR A 1 95 ? -7.593 7.131 6.012 1.00 93.31 95 THR A CA 1
ATOM 764 C C . THR A 1 95 ? -8.190 6.618 7.323 1.00 93.31 95 THR A C 1
ATOM 766 O O . THR A 1 95 ? -7.619 6.837 8.390 1.00 93.31 95 THR A O 1
ATOM 769 N N . SER A 1 96 ? -9.327 5.917 7.279 1.00 94.50 96 SER A N 1
ATOM 770 C CA . SER A 1 96 ? -10.050 5.468 8.478 1.00 94.50 96 SER A CA 1
ATOM 771 C C . SER A 1 96 ? -9.182 4.665 9.455 1.00 94.50 96 SER A C 1
ATOM 773 O O . SER A 1 96 ? -9.235 4.935 10.653 1.00 94.50 96 SER A O 1
ATOM 775 N N . GLY A 1 97 ? -8.323 3.759 8.978 1.00 94.12 97 GLY A N 1
ATOM 776 C CA . GLY A 1 97 ? -7.392 3.008 9.830 1.00 94.12 97 GLY A CA 1
ATOM 777 C C . GLY A 1 97 ? -6.327 3.872 10.519 1.00 94.12 97 GLY A C 1
ATOM 778 O O . GLY A 1 97 ? -5.933 3.567 11.643 1.00 94.12 97 GLY A O 1
ATOM 779 N N . GLN A 1 98 ? -5.923 4.995 9.911 1.00 94.81 98 GLN A N 1
ATOM 780 C CA . GLN A 1 98 ? -4.938 5.927 10.488 1.00 94.81 98 GLN A CA 1
ATOM 781 C C . GLN A 1 98 ? -5.465 6.628 11.748 1.00 94.81 98 GLN A C 1
ATOM 783 O O . GLN A 1 98 ? -4.693 7.130 12.561 1.00 94.81 98 GLN A O 1
ATOM 788 N N . LYS A 1 99 ? -6.792 6.660 11.928 1.00 94.31 99 LYS A N 1
ATOM 789 C CA . LYS A 1 99 ? -7.445 7.218 13.121 1.00 94.31 99 LYS A CA 1
ATOM 790 C C . LYS A 1 99 ? -7.380 6.266 14.319 1.00 94.31 99 LYS A C 1
ATOM 792 O O . LYS A 1 99 ? -7.614 6.704 15.442 1.00 94.31 99 LYS A O 1
ATOM 797 N N . LEU A 1 100 ? -7.113 4.977 14.087 1.00 94.81 100 LEU A N 1
ATOM 798 C CA . LEU A 1 100 ? -7.057 3.952 15.133 1.00 94.81 100 LEU A CA 1
ATOM 799 C C . LEU A 1 100 ? -5.628 3.753 15.644 1.00 94.81 100 LEU A C 1
ATOM 801 O O . LEU A 1 100 ? -5.424 3.562 16.841 1.00 94.81 100 LEU A O 1
ATOM 805 N N . THR A 1 101 ? -4.646 3.793 14.746 1.00 95.00 101 THR A N 1
ATOM 806 C CA . THR A 1 101 ? -3.229 3.617 15.073 1.00 95.00 101 THR A CA 1
ATOM 807 C C . THR A 1 101 ? -2.348 4.279 14.019 1.00 95.00 101 THR A C 1
ATOM 809 O O . THR A 1 101 ? -2.790 4.543 12.900 1.00 95.00 101 THR A O 1
ATOM 812 N N . ALA A 1 102 ? -1.084 4.524 14.366 1.00 94.94 102 ALA A N 1
ATOM 813 C CA . ALA A 1 102 ? -0.077 4.892 13.383 1.00 94.94 102 ALA A CA 1
ATOM 814 C C . ALA A 1 102 ? 0.121 3.728 12.399 1.00 94.94 102 ALA A C 1
ATOM 816 O O . ALA A 1 102 ? 0.313 2.589 12.824 1.00 94.94 102 ALA A O 1
ATOM 817 N N . LEU A 1 103 ? 0.057 4.035 11.105 1.00 96.94 103 LEU A N 1
ATOM 818 C CA . LEU A 1 103 ? 0.290 3.100 10.007 1.00 96.94 103 LEU A CA 1
ATOM 819 C C . LEU A 1 103 ? 1.551 3.533 9.254 1.00 96.94 10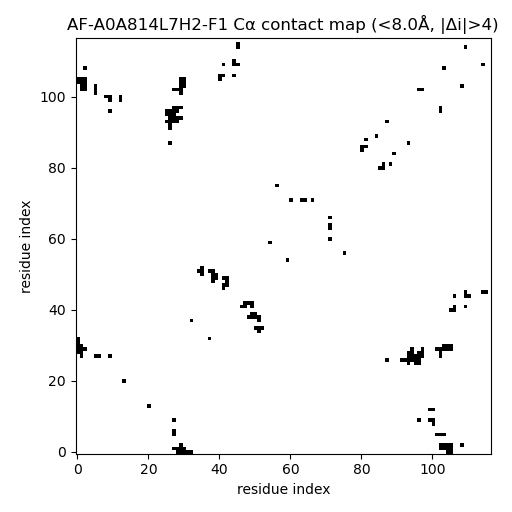3 LEU A C 1
ATOM 821 O O . LEU A 1 103 ? 1.767 4.729 9.044 1.00 96.94 103 LEU A O 1
ATOM 825 N N . ASN A 1 104 ? 2.370 2.574 8.841 1.00 97.44 104 ASN A N 1
ATOM 826 C CA . ASN A 1 104 ? 3.623 2.809 8.145 1.00 97.44 104 ASN A CA 1
ATOM 827 C C . ASN A 1 104 ? 3.375 3.236 6.693 1.00 97.44 104 ASN A C 1
ATOM 829 O O . ASN A 1 104 ? 2.681 2.569 5.924 1.00 97.44 104 ASN A O 1
ATOM 833 N N . THR A 1 105 ? 4.017 4.327 6.286 1.00 97.31 105 THR A N 1
ATOM 834 C CA . THR A 1 105 ? 4.212 4.671 4.873 1.00 97.31 105 THR A CA 1
ATOM 835 C C . THR A 1 105 ? 5.162 3.680 4.197 1.00 97.31 105 THR A C 1
ATOM 837 O O . THR A 1 105 ? 5.898 2.951 4.868 1.00 97.31 105 THR A O 1
ATOM 840 N N . PHE A 1 106 ? 5.227 3.669 2.861 1.00 97.19 106 PHE A N 1
ATOM 841 C CA . PHE A 1 106 ? 6.197 2.844 2.136 1.00 97.19 106 PHE A CA 1
ATOM 842 C C . PHE A 1 106 ? 7.641 3.200 2.513 1.00 97.19 106 PHE A C 1
ATOM 844 O O . PHE A 1 106 ? 8.476 2.313 2.673 1.00 97.19 106 PHE A O 1
ATOM 851 N N . GLU A 1 107 ? 7.936 4.489 2.728 1.00 97.25 107 GLU A N 1
ATOM 852 C CA . GLU A 1 107 ? 9.255 4.934 3.196 1.00 97.25 107 GLU A CA 1
ATOM 853 C C . GLU A 1 107 ? 9.589 4.362 4.581 1.00 97.25 107 GLU A C 1
ATOM 855 O O . GLU A 1 107 ? 10.703 3.883 4.804 1.00 97.25 107 GLU A O 1
ATOM 860 N N . GLN A 1 108 ? 8.636 4.420 5.517 1.00 97.44 108 GLN A N 1
ATOM 861 C CA . GLN A 1 108 ? 8.817 3.883 6.866 1.00 97.44 108 GLN A CA 1
ATOM 862 C C . GLN A 1 108 ? 9.014 2.371 6.831 1.00 97.44 108 GLN A C 1
ATOM 864 O O . GLN A 1 108 ? 9.945 1.871 7.460 1.00 97.44 108 GLN A O 1
ATOM 869 N N . TRP A 1 109 ? 8.209 1.660 6.040 1.00 97.19 109 TRP A N 1
ATOM 870 C CA . TRP A 1 109 ? 8.340 0.220 5.855 1.00 97.19 109 TRP A CA 1
ATOM 871 C C . TRP A 1 109 ? 9.709 -0.172 5.279 1.00 97.19 109 TRP A C 1
ATOM 873 O O . TRP A 1 109 ? 10.373 -1.053 5.827 1.00 97.19 109 TRP A O 1
ATOM 883 N N . LEU A 1 110 ? 10.193 0.518 4.236 1.00 96.75 110 LEU A N 1
ATOM 884 C CA . LEU A 1 110 ? 11.518 0.258 3.652 1.00 96.75 110 LEU A CA 1
ATOM 885 C C . LEU A 1 110 ? 12.645 0.438 4.679 1.00 96.75 110 LEU A C 1
ATOM 887 O O . LEU A 1 110 ? 13.559 -0.383 4.750 1.00 96.75 110 LEU A O 1
ATOM 891 N N . LYS A 1 111 ? 12.578 1.497 5.497 1.00 96.81 111 LYS A N 1
ATOM 892 C CA . LYS A 1 111 ? 13.573 1.760 6.550 1.00 96.81 111 LYS A CA 1
ATOM 893 C C . LYS A 1 111 ? 13.512 0.723 7.668 1.00 96.81 111 LYS A C 1
ATOM 895 O O . LYS A 1 111 ? 14.553 0.239 8.097 1.00 96.81 111 LYS A O 1
ATOM 900 N N . LYS A 1 112 ? 12.303 0.394 8.129 1.00 96.00 112 LYS A N 1
ATOM 901 C CA . LYS A 1 112 ? 12.041 -0.561 9.214 1.00 96.00 112 LYS A CA 1
ATOM 902 C C . LYS A 1 112 ? 12.518 -1.966 8.858 1.00 96.00 112 LYS A C 1
ATOM 904 O O . LYS A 1 112 ? 13.156 -2.616 9.675 1.00 96.00 112 LYS A O 1
ATOM 909 N N . THR A 1 113 ? 12.223 -2.419 7.642 1.00 95.19 113 THR A N 1
ATOM 910 C CA . THR A 1 113 ? 12.601 -3.761 7.175 1.00 95.19 113 THR A CA 1
ATOM 911 C C . THR A 1 113 ? 14.066 -3.860 6.765 1.00 95.19 113 THR A C 1
ATOM 913 O O . THR A 1 113 ? 14.603 -4.962 6.691 1.00 95.19 113 THR A O 1
ATOM 916 N N . GLY A 1 114 ? 14.723 -2.728 6.488 1.00 93.50 114 GLY A N 1
ATOM 917 C CA . GLY A 1 114 ? 16.087 -2.716 5.970 1.00 93.50 114 GLY A CA 1
ATOM 918 C C . GLY A 1 114 ? 16.198 -3.480 4.651 1.00 93.50 114 GLY A C 1
ATOM 919 O O . GLY A 1 114 ? 17.154 -4.230 4.476 1.00 93.50 114 GLY A O 1
ATOM 920 N N . TRP A 1 115 ? 15.199 -3.333 3.771 1.00 90.94 115 TRP A N 1
ATOM 921 C CA . TRP A 1 115 ? 15.045 -4.085 2.521 1.00 90.94 115 TRP A CA 1
ATOM 922 C C . TRP A 1 115 ? 16.331 -4.111 1.667 1.00 90.94 115 TRP A C 1
ATOM 924 O O . TRP A 1 115 ? 16.981 -3.077 1.495 1.00 90.94 115 TRP A O 1
ATOM 934 N N . LYS A 1 116 ? 16.688 -5.284 1.110 1.00 84.69 116 LYS A N 1
ATOM 935 C CA . LYS A 1 116 ? 17.917 -5.496 0.305 1.00 84.69 116 LYS A CA 1
ATOM 936 C C . LYS A 1 116 ? 17.732 -6.242 -1.028 1.00 84.69 116 LYS A C 1
ATOM 938 O O . LYS A 1 116 ? 18.740 -6.487 -1.691 1.00 84.69 116 LYS A O 1
ATOM 943 N N . GLY A 1 117 ? 16.502 -6.567 -1.433 1.00 75.75 117 GLY A N 1
ATOM 944 C CA . GLY A 1 117 ? 16.233 -7.438 -2.590 1.00 75.75 117 GLY A CA 1
ATOM 945 C C . GLY A 1 117 ? 15.734 -8.805 -2.179 1.00 75.75 117 GLY A C 1
ATOM 946 O O . GLY A 1 117 ? 16.446 -9.459 -1.388 1.00 75.75 117 GLY A O 1
#

Solvent-accessible surface area (backbone atoms only — not comparable to full-atom values): 7092 Å² total; per-residue (Å²): 79,61,51,76,78,46,51,57,62,43,53,52,54,40,68,76,44,45,84,83,44,65,97,59,89,72,31,73,30,34,40,89,76,60,74,76,50,48,27,57,50,47,21,71,75,68,71,50,89,56,79,71,78,92,68,54,71,69,59,46,48,67,75,44,62,92,47,57,68,70,59,46,54,50,55,53,50,51,53,53,43,37,74,77,35,39,96,74,39,81,87,52,65,50,57,50,32,50,78,69,36,91,48,46,34,72,63,51,45,46,63,74,68,60,70,82,131

Mean predicted aligned error: 3.29 Å